Protein AF-A0A9Q5G9P8-F1 (afdb_monomer_lite)

Radius of gyration: 15.42 Å; chains: 1; bounding box: 28×15×44 Å

pLDDT: mean 72.59, std 16.67, range [34.06, 92.44]

Foldseek 3Di:
DDPPVLQDQDDQDDPVSQPVVDDPPGSVVVNVVSNVVNVVVVVVCVVVVVPDPDDDDDD

Secondary structure (DSSP, 8-state):
--S-GGGSPPPPPPTTTS-TTTPSSPHHHHHHHHHHHHHHHHHHHHHHTTS--------

Sequence (59 aa):
MSSIDSLQEPIPPGDYDCCESGCEPCVWDVYYADRAAWQKQQAAQKSAETKEDQSTEGD

Structure (mmCIF, N/CA/C/O backbone):
data_AF-A0A9Q5G9P8-F1
#
_entry.id   AF-A0A9Q5G9P8-F1
#
loop_
_atom_site.group_PDB
_atom_site.id
_atom_site.type_symbol
_atom_site.label_atom_id
_atom_site.label_alt_id
_atom_site.label_comp_id
_atom_site.label_asym_id
_atom_site.label_entity_id
_atom_site.label_seq_id
_atom_site.pdbx_PDB_ins_code
_atom_site.Cartn_x
_atom_site.Cartn_y
_atom_site.Cartn_z
_atom_site.occupancy
_atom_site.B_iso_or_equiv
_atom_site.auth_seq_id
_atom_site.auth_comp_id
_atom_site.auth_asym_id
_atom_site.auth_atom_id
_atom_site.pdbx_PDB_model_num
ATOM 1 N N . MET A 1 1 ? 16.478 -9.949 17.866 1.00 40.66 1 MET A N 1
ATOM 2 C CA . MET A 1 1 ? 16.422 -9.034 16.710 1.00 40.66 1 MET A CA 1
ATOM 3 C C . MET A 1 1 ? 15.017 -9.109 16.133 1.00 40.66 1 MET A C 1
ATOM 5 O O . MET A 1 1 ? 14.667 -10.109 15.528 1.00 40.66 1 MET A O 1
ATOM 9 N N . SER A 1 2 ? 14.229 -8.102 16.511 1.00 45.97 2 SER A N 1
ATOM 10 C CA . SER A 1 2 ? 12.956 -7.597 15.979 1.00 45.97 2 SER A CA 1
ATOM 11 C C . SER A 1 2 ? 11.951 -8.559 15.329 1.00 45.97 2 SER A C 1
ATOM 13 O O . SER A 1 2 ? 11.932 -8.723 14.118 1.00 45.97 2 SER A O 1
ATOM 15 N N . SER A 1 3 ? 11.004 -9.050 16.137 1.00 50.47 3 SER A N 1
ATOM 16 C CA . SER A 1 3 ? 9.675 -9.516 15.684 1.00 50.47 3 SER A CA 1
ATOM 17 C C . SER A 1 3 ? 8.636 -8.376 15.595 1.00 50.47 3 SER A C 1
ATOM 19 O O . SER A 1 3 ? 7.448 -8.645 15.474 1.00 50.47 3 SER A O 1
ATOM 21 N N . ILE A 1 4 ? 9.067 -7.109 15.686 1.00 56.41 4 ILE A N 1
ATOM 22 C CA . ILE A 1 4 ? 8.197 -5.910 15.686 1.00 56.41 4 ILE A CA 1
ATOM 23 C C . ILE A 1 4 ? 7.829 -5.465 14.257 1.00 56.41 4 ILE A C 1
ATOM 25 O O . ILE A 1 4 ? 6.848 -4.754 14.059 1.00 56.41 4 ILE A O 1
ATOM 29 N N . ASP A 1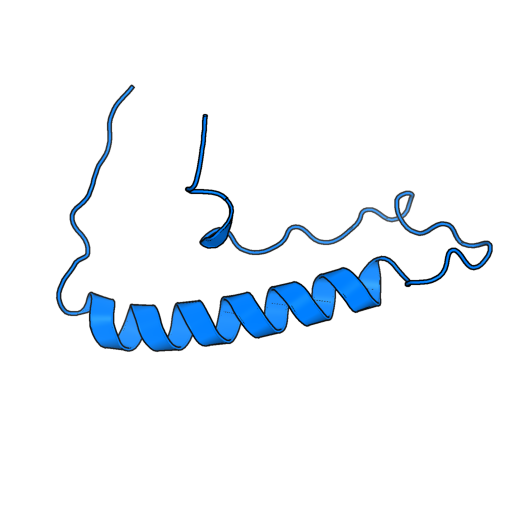 5 ? 8.569 -5.931 13.250 1.00 56.91 5 ASP A N 1
ATOM 30 C CA . ASP A 1 5 ? 8.426 -5.497 11.854 1.00 56.91 5 ASP A CA 1
ATOM 31 C C . ASP A 1 5 ? 7.022 -5.768 11.274 1.00 56.91 5 ASP A C 1
ATOM 33 O O . ASP A 1 5 ? 6.511 -5.002 10.466 1.00 56.91 5 ASP A O 1
ATOM 37 N N . SER A 1 6 ? 6.325 -6.795 11.774 1.00 57.81 6 SER A N 1
ATOM 38 C CA . SER A 1 6 ? 4.995 -7.191 11.286 1.00 57.81 6 SER A CA 1
ATOM 39 C C . SER A 1 6 ? 3.855 -6.220 11.636 1.00 57.81 6 SER A C 1
ATOM 41 O O . SER A 1 6 ? 2.764 -6.351 11.079 1.00 57.81 6 SER A O 1
ATOM 43 N N . LEU A 1 7 ? 4.076 -5.267 12.554 1.00 66.94 7 LEU A N 1
ATOM 44 C CA . LEU A 1 7 ? 3.085 -4.248 12.937 1.00 66.94 7 LEU A CA 1
ATOM 45 C C . LEU A 1 7 ? 3.285 -2.908 12.213 1.00 66.94 7 LEU A C 1
ATOM 47 O O . LEU A 1 7 ? 2.379 -2.069 12.214 1.00 66.94 7 LEU A O 1
ATOM 51 N N . GLN A 1 8 ? 4.450 -2.683 11.604 1.00 77.94 8 GLN A N 1
ATOM 52 C CA . GLN A 1 8 ? 4.756 -1.425 10.929 1.00 77.94 8 GLN A CA 1
ATOM 53 C C . GLN A 1 8 ? 4.042 -1.361 9.567 1.00 77.94 8 GLN A C 1
ATOM 55 O O . GLN A 1 8 ? 3.838 -2.385 8.915 1.00 77.94 8 GLN A O 1
ATOM 60 N N . GLU A 1 9 ? 3.628 -0.161 9.138 1.00 83.50 9 GLU A N 1
ATOM 61 C CA . GLU A 1 9 ? 3.085 0.018 7.784 1.00 83.50 9 GLU A CA 1
ATOM 62 C C . GLU A 1 9 ? 4.151 -0.400 6.762 1.00 83.50 9 GLU A C 1
ATOM 64 O O . GLU A 1 9 ? 5.298 0.040 6.895 1.00 83.50 9 GLU A O 1
ATOM 69 N N . PRO A 1 10 ? 3.810 -1.213 5.744 1.00 87.38 10 PRO A N 1
ATOM 70 C CA . PRO A 1 10 ? 4.767 -1.540 4.701 1.00 87.38 10 PRO A CA 1
ATOM 71 C C . PRO A 1 10 ? 5.230 -0.263 4.005 1.00 87.38 10 PRO A C 1
ATOM 73 O O . PRO A 1 10 ? 4.443 0.650 3.733 1.00 87.38 10 PRO A O 1
ATOM 76 N N . ILE A 1 11 ? 6.523 -0.209 3.708 1.00 87.06 11 ILE A N 1
ATOM 77 C CA . ILE A 1 11 ? 7.148 0.932 3.044 1.00 87.06 11 ILE A CA 1
ATOM 78 C C . ILE A 1 11 ? 6.934 0.772 1.534 1.00 87.06 11 ILE A C 1
ATOM 80 O O . ILE A 1 11 ? 7.172 -0.318 1.007 1.00 87.06 11 ILE A O 1
ATOM 84 N N . PRO A 1 12 ? 6.452 1.811 0.827 1.00 88.12 12 PRO A N 1
ATOM 85 C CA . PRO A 1 12 ? 6.290 1.735 -0.618 1.00 88.12 12 PRO A CA 1
ATOM 86 C C . PRO A 1 12 ? 7.648 1.517 -1.302 1.00 88.12 12 PRO A C 1
ATOM 88 O O . PRO A 1 12 ? 8.636 2.124 -0.878 1.00 88.12 12 PRO A O 1
ATOM 91 N N . PRO A 1 13 ? 7.708 0.682 -2.356 1.00 86.62 13 PRO A N 1
ATOM 92 C CA . PRO A 1 13 ? 8.933 0.501 -3.125 1.00 86.62 13 PRO A CA 1
ATOM 93 C C . PRO A 1 13 ? 9.351 1.829 -3.768 1.00 86.62 13 PRO A C 1
ATOM 95 O O . PRO A 1 13 ? 8.500 2.621 -4.183 1.00 86.62 13 PRO A O 1
ATOM 98 N N . GLY A 1 14 ? 10.660 2.082 -3.846 1.00 83.69 14 GLY A N 1
ATOM 99 C CA . GLY A 1 14 ? 11.177 3.252 -4.551 1.00 83.69 14 GLY A CA 1
ATOM 100 C C . GLY A 1 14 ? 11.016 3.126 -6.067 1.00 83.69 14 GLY A C 1
ATOM 101 O O . GLY A 1 14 ? 10.844 2.030 -6.601 1.00 83.69 14 GLY A O 1
ATOM 102 N N . ASP A 1 15 ? 11.143 4.240 -6.792 1.00 76.81 15 ASP A N 1
ATOM 103 C CA . ASP A 1 15 ? 11.048 4.247 -8.262 1.00 76.81 15 ASP A CA 1
ATOM 104 C C . ASP A 1 15 ? 12.055 3.287 -8.931 1.00 76.81 15 ASP A C 1
ATOM 106 O O . ASP A 1 15 ? 11.763 2.712 -9.974 1.00 76.81 15 ASP A O 1
ATOM 110 N N . TYR A 1 16 ? 13.210 3.057 -8.294 1.00 78.06 16 TYR A N 1
ATOM 111 C CA . TYR A 1 16 ? 14.259 2.141 -8.761 1.00 78.06 16 TYR A CA 1
ATOM 112 C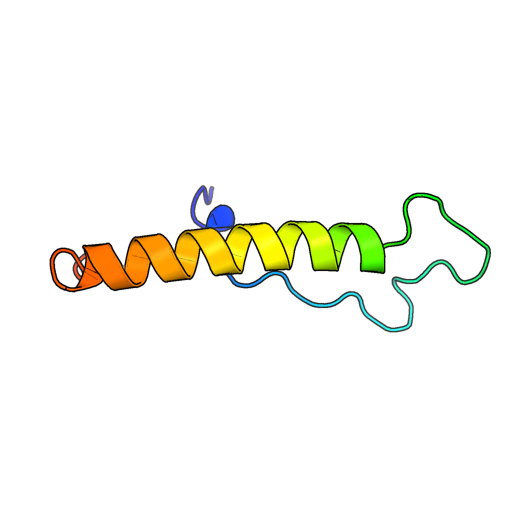 C . TYR A 1 16 ? 14.142 0.704 -8.217 1.00 78.06 16 TYR A C 1
ATOM 114 O O . TYR A 1 16 ? 14.871 -0.171 -8.680 1.00 78.06 16 TYR A O 1
ATOM 122 N N . ASP A 1 17 ? 13.256 0.444 -7.245 1.00 79.31 17 ASP A N 1
ATOM 123 C CA . ASP A 1 17 ? 12.943 -0.923 -6.785 1.00 79.31 17 ASP A CA 1
ATOM 124 C C . ASP A 1 17 ? 12.063 -1.655 -7.800 1.00 79.31 17 ASP A C 1
ATOM 126 O O . ASP A 1 17 ? 12.085 -2.884 -7.905 1.00 79.31 17 ASP A O 1
ATOM 130 N N . CYS A 1 18 ? 11.290 -0.896 -8.581 1.00 77.62 18 CYS A N 1
ATOM 131 C CA . CYS A 1 18 ? 10.574 -1.445 -9.711 1.00 77.62 18 CYS A CA 1
ATOM 132 C C . CYS A 1 18 ? 11.582 -1.794 -10.807 1.00 77.62 18 CYS A C 1
ATOM 134 O O . CYS A 1 18 ? 12.079 -0.942 -11.536 1.00 77.62 18 CYS A O 1
ATOM 136 N N . CYS A 1 19 ? 11.872 -3.083 -10.937 1.00 70.56 19 CYS A N 1
ATOM 137 C CA . CYS A 1 19 ? 12.534 -3.652 -12.098 1.00 70.56 19 CYS A CA 1
ATOM 138 C C . CYS A 1 19 ? 11.608 -3.458 -13.316 1.00 70.56 19 CYS A C 1
ATOM 140 O O . CYS A 1 19 ? 10.833 -4.346 -13.672 1.00 70.56 19 CYS A O 1
ATOM 142 N N . GLU A 1 20 ? 11.683 -2.279 -13.950 1.00 68.00 20 GLU A N 1
ATOM 143 C CA . GLU A 1 20 ? 10.884 -1.803 -15.103 1.00 68.00 20 GLU A CA 1
ATOM 144 C C . GLU A 1 20 ? 10.909 -2.750 -16.326 1.00 68.00 20 GLU A C 1
ATOM 146 O O . GLU A 1 20 ? 10.267 -2.501 -17.342 1.00 68.00 20 GLU A O 1
ATOM 151 N N . SER A 1 21 ? 11.665 -3.847 -16.240 1.00 71.81 21 SER A N 1
ATOM 152 C CA . SER A 1 21 ? 11.805 -4.906 -17.242 1.00 71.81 21 SER A CA 1
ATOM 153 C C . SER A 1 21 ? 10.974 -6.167 -16.950 1.00 71.81 21 SER A C 1
ATOM 155 O O . SER A 1 21 ? 11.142 -7.163 -17.649 1.00 71.81 21 SER A O 1
ATOM 157 N N . GLY A 1 22 ? 10.074 -6.146 -15.959 1.00 67.75 22 GLY A N 1
ATOM 158 C CA . GLY A 1 22 ? 9.109 -7.231 -15.734 1.00 67.75 22 GLY A CA 1
ATOM 159 C C . GLY A 1 22 ? 9.572 -8.303 -14.751 1.00 67.75 22 GLY A C 1
ATOM 160 O O . GLY A 1 22 ? 9.367 -9.490 -14.993 1.00 67.75 22 GLY A O 1
ATOM 161 N N . CYS A 1 23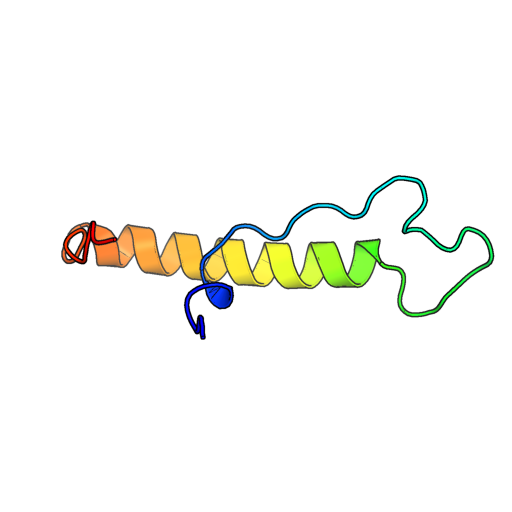 ? 10.198 -7.910 -13.638 1.00 72.12 23 CYS A N 1
ATOM 162 C CA . CYS A 1 23 ? 10.391 -8.851 -12.540 1.00 72.12 23 CYS A CA 1
ATOM 163 C C . CYS A 1 23 ? 9.015 -9.251 -11.968 1.00 72.12 23 CYS A C 1
ATOM 165 O O . CYS A 1 23 ? 8.285 -8.405 -11.454 1.00 72.12 23 CYS A O 1
ATOM 167 N N . GLU A 1 24 ? 8.659 -10.532 -12.084 1.00 77.12 24 GLU A N 1
ATOM 168 C CA . GLU A 1 24 ? 7.453 -11.111 -11.488 1.00 77.12 24 GLU A CA 1
ATOM 169 C C . GLU A 1 24 ? 7.818 -11.863 -10.195 1.00 77.12 24 GLU A C 1
ATOM 171 O O . GLU A 1 24 ? 8.713 -12.716 -10.224 1.00 77.12 24 GLU A O 1
ATOM 176 N N . PRO A 1 25 ? 7.135 -11.587 -9.065 1.00 75.38 25 PRO A N 1
ATOM 177 C CA . PRO A 1 25 ? 5.993 -10.675 -8.909 1.00 75.38 25 PRO A CA 1
ATOM 178 C C . PRO A 1 25 ? 6.397 -9.190 -8.884 1.00 75.38 25 PRO A C 1
ATOM 180 O O . PRO A 1 25 ? 7.467 -8.838 -8.387 1.00 75.38 25 PRO A O 1
ATOM 183 N N . CYS A 1 26 ? 5.518 -8.314 -9.385 1.00 84.69 26 CYS A N 1
ATOM 184 C CA . CYS A 1 26 ? 5.732 -6.870 -9.324 1.00 84.69 26 CYS A CA 1
ATOM 185 C C . CYS A 1 26 ? 5.844 -6.426 -7.860 1.00 84.69 26 CYS A C 1
ATOM 187 O O . CYS A 1 26 ? 5.024 -6.802 -7.020 1.00 84.69 26 CYS A O 1
ATOM 189 N N . VAL A 1 27 ? 6.827 -5.579 -7.554 1.00 86.44 27 VAL A N 1
ATOM 190 C CA . VAL A 1 27 ? 7.043 -5.052 -6.194 1.00 86.44 27 VAL A CA 1
ATOM 191 C C . VAL A 1 27 ? 5.803 -4.343 -5.639 1.00 86.44 27 VAL A C 1
ATOM 193 O O . VAL A 1 27 ? 5.535 -4.398 -4.441 1.00 86.44 27 VAL A O 1
ATOM 196 N N . TRP A 1 28 ? 4.996 -3.746 -6.519 1.00 87.44 28 TRP A N 1
ATOM 197 C CA . TRP A 1 28 ? 3.726 -3.123 -6.157 1.00 87.44 28 TRP A CA 1
ATOM 198 C C . TRP A 1 28 ? 2.657 -4.136 -5.749 1.00 87.44 28 TRP A C 1
ATOM 200 O O . TRP A 1 28 ? 1.900 -3.864 -4.820 1.00 87.44 28 TRP A O 1
ATOM 210 N N . ASP A 1 29 ? 2.607 -5.307 -6.385 1.00 88.69 29 ASP A N 1
ATOM 211 C CA . ASP A 1 29 ? 1.639 -6.349 -6.027 1.00 88.69 29 ASP A CA 1
ATOM 212 C C . ASP A 1 29 ? 1.907 -6.869 -4.612 1.00 88.69 29 ASP A C 1
ATOM 214 O O . ASP A 1 29 ? 0.981 -6.998 -3.807 1.00 88.69 29 ASP A O 1
ATOM 218 N N . VAL A 1 30 ? 3.186 -7.097 -4.292 1.00 87.94 30 VAL A N 1
ATOM 219 C CA . VAL A 1 30 ? 3.627 -7.496 -2.948 1.00 87.94 30 VAL A CA 1
ATOM 220 C C . VAL A 1 30 ? 3.280 -6.403 -1.937 1.00 87.94 30 VAL A C 1
ATOM 222 O O . VAL A 1 30 ? 2.599 -6.670 -0.948 1.00 87.94 30 VAL A O 1
ATOM 225 N N . TYR A 1 31 ? 3.635 -5.150 -2.238 1.00 90.44 31 TYR A N 1
ATOM 226 C CA . TYR A 1 31 ? 3.329 -4.006 -1.381 1.00 90.44 31 TYR A CA 1
ATOM 227 C C . TYR A 1 31 ? 1.831 -3.877 -1.071 1.00 90.44 31 TYR A C 1
ATOM 229 O O . TYR A 1 31 ? 1.444 -3.697 0.085 1.00 90.44 31 TYR A O 1
ATOM 237 N N . TYR A 1 32 ? 0.959 -3.979 -2.079 1.00 90.94 32 TYR A N 1
ATOM 238 C CA . TYR A 1 32 ? -0.482 -3.863 -1.860 1.00 90.94 32 TYR A CA 1
ATOM 239 C C . TYR A 1 32 ? -1.053 -5.040 -1.068 1.00 90.94 32 TYR A C 1
ATOM 241 O O . TYR A 1 32 ? -1.950 -4.829 -0.243 1.00 90.94 32 TYR A O 1
ATOM 249 N N . ALA A 1 33 ? -0.538 -6.253 -1.279 1.00 91.62 33 ALA A N 1
ATOM 250 C CA . ALA A 1 33 ? -0.923 -7.422 -0.497 1.00 91.62 33 ALA A CA 1
ATOM 251 C C . ALA A 1 33 ? -0.567 -7.2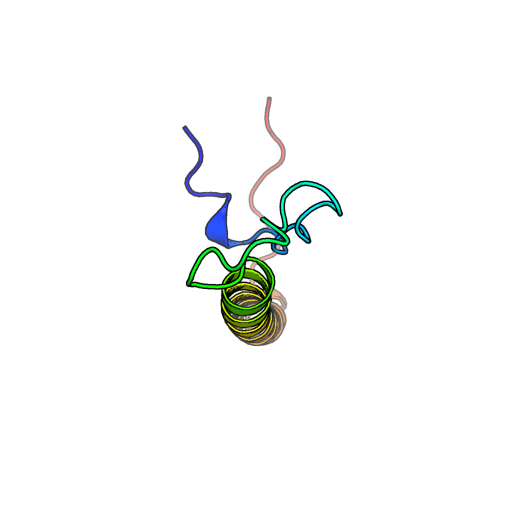36 0.988 1.00 91.62 33 ALA A C 1
ATOM 253 O O . ALA A 1 33 ? -1.438 -7.383 1.856 1.00 91.62 33 ALA A O 1
ATOM 254 N N . ASP A 1 34 ? 0.665 -6.813 1.269 1.00 90.19 34 ASP A N 1
ATOM 255 C CA . ASP A 1 34 ? 1.150 -6.567 2.627 1.00 90.19 34 ASP A CA 1
ATOM 256 C C . ASP A 1 34 ? 0.394 -5.409 3.283 1.00 90.19 34 ASP A C 1
ATOM 258 O O . ASP A 1 34 ? -0.057 -5.509 4.427 1.00 90.19 34 ASP A O 1
ATOM 262 N N . ARG A 1 35 ? 0.127 -4.330 2.536 1.00 91.75 35 ARG A N 1
ATOM 263 C CA . ARG A 1 35 ? -0.630 -3.176 3.041 1.00 91.75 35 ARG A CA 1
ATOM 264 C C . ARG A 1 35 ? -2.075 -3.531 3.358 1.00 91.75 35 ARG A C 1
ATOM 266 O O . ARG A 1 35 ? -2.651 -3.001 4.310 1.00 91.75 35 ARG A O 1
ATOM 273 N N . ALA A 1 36 ? -2.692 -4.412 2.576 1.00 92.44 36 ALA A N 1
ATOM 274 C CA . ALA A 1 36 ? -4.035 -4.902 2.860 1.00 92.44 36 ALA A CA 1
ATOM 275 C C . ALA A 1 36 ? -4.059 -5.770 4.129 1.00 92.44 36 ALA A C 1
ATOM 277 O O . ALA A 1 36 ? -4.988 -5.653 4.933 1.00 92.44 36 ALA A O 1
ATOM 278 N N . ALA A 1 37 ? -3.046 -6.617 4.333 1.00 90.31 37 ALA A N 1
ATOM 279 C CA . ALA A 1 37 ? -2.897 -7.399 5.558 1.00 90.31 37 ALA A CA 1
ATOM 280 C C . ALA A 1 37 ? -2.669 -6.495 6.779 1.00 90.31 37 ALA A C 1
ATOM 282 O O . ALA A 1 37 ? -3.344 -6.659 7.796 1.00 90.31 37 ALA A O 1
ATOM 283 N N . TRP A 1 38 ? -1.790 -5.500 6.662 1.00 89.50 38 TRP A N 1
ATOM 284 C CA . TRP A 1 38 ? -1.529 -4.521 7.713 1.00 89.50 38 TRP A CA 1
ATOM 285 C C . TRP A 1 38 ? -2.779 -3.718 8.082 1.00 89.50 38 TRP A C 1
ATOM 287 O O . TRP A 1 38 ? -3.107 -3.616 9.257 1.00 89.50 38 TRP A O 1
ATOM 297 N N . GLN A 1 39 ? -3.553 -3.230 7.106 1.00 89.12 39 GLN A N 1
ATOM 298 C CA . GLN A 1 39 ? -4.799 -2.503 7.386 1.00 89.12 39 GLN A CA 1
ATOM 299 C C . GLN A 1 39 ? -5.817 -3.353 8.157 1.00 89.12 39 GLN A C 1
ATOM 301 O O . GLN A 1 39 ? -6.474 -2.853 9.069 1.00 89.12 39 GLN A O 1
ATOM 306 N N . LYS A 1 40 ? -5.941 -4.645 7.822 1.00 90.19 40 LYS A N 1
ATOM 307 C CA . LYS A 1 40 ? -6.812 -5.576 8.559 1.00 90.19 40 LYS A CA 1
ATOM 308 C C . LYS A 1 40 ? -6.332 -5.770 9.994 1.00 90.19 40 LYS A C 1
ATOM 310 O O . LYS A 1 40 ? -7.149 -5.744 10.911 1.00 90.19 40 LYS A O 1
ATOM 315 N N . GLN A 1 41 ? -5.024 -5.934 10.179 1.00 85.94 41 GLN A N 1
ATOM 316 C CA . GLN A 1 41 ? -4.415 -6.055 11.501 1.00 85.94 41 GLN A CA 1
ATOM 317 C C . GLN A 1 41 ? -4.600 -4.772 12.313 1.00 85.94 41 GLN A C 1
ATOM 319 O O . GLN A 1 41 ? -5.078 -4.851 13.432 1.00 85.94 41 GLN A O 1
ATOM 324 N N . GLN A 1 42 ? -4.355 -3.596 11.736 1.00 85.31 42 GLN A N 1
ATOM 325 C CA . GLN A 1 42 ? -4.603 -2.301 12.373 1.00 85.31 42 GLN A CA 1
ATOM 326 C C . GLN A 1 42 ? -6.070 -2.092 12.750 1.00 85.31 42 GLN A C 1
ATOM 328 O O . GLN A 1 42 ? -6.356 -1.565 13.818 1.00 85.31 42 GLN A O 1
ATOM 333 N N . ALA A 1 43 ? -7.018 -2.500 11.906 1.00 86.00 43 ALA A N 1
ATOM 334 C CA . ALA A 1 43 ? -8.438 -2.403 12.235 1.00 86.00 43 ALA A CA 1
ATOM 335 C C . ALA A 1 43 ? -8.821 -3.333 13.403 1.00 86.00 43 ALA A C 1
ATOM 337 O O . ALA A 1 43 ? -9.583 -2.936 14.289 1.00 86.00 43 ALA A O 1
ATOM 338 N N . ALA A 1 44 ? -8.271 -4.552 13.428 1.00 83.62 44 ALA A N 1
ATOM 339 C CA . ALA A 1 44 ? -8.450 -5.493 14.532 1.00 83.62 44 ALA A CA 1
ATOM 340 C C . ALA A 1 44 ? -7.778 -4.991 15.822 1.00 83.62 44 ALA A C 1
ATOM 342 O O . ALA A 1 44 ? -8.407 -5.012 16.879 1.00 83.62 44 ALA A O 1
ATOM 343 N N . GLN A 1 45 ? -6.556 -4.464 15.712 1.00 78.75 45 GLN A N 1
ATOM 344 C CA . GLN A 1 45 ? -5.793 -3.857 16.798 1.00 78.75 45 GLN A CA 1
ATOM 345 C C . GLN A 1 45 ? -6.523 -2.636 1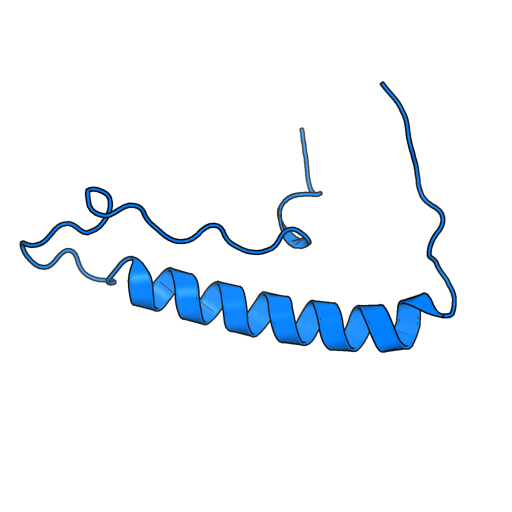7.335 1.00 78.75 45 GLN A C 1
ATOM 347 O O . GLN A 1 45 ? -6.881 -2.685 18.486 1.00 78.75 45 GLN A O 1
ATOM 352 N N . LYS A 1 46 ? -6.911 -1.623 16.548 1.00 74.00 46 LYS A N 1
ATOM 353 C CA . LYS A 1 46 ? -7.693 -0.463 17.045 1.00 74.00 46 LYS A CA 1
ATOM 354 C C . LYS A 1 46 ? -8.966 -0.849 17.797 1.00 74.00 46 LYS A C 1
ATOM 356 O O . LYS A 1 46 ? -9.361 -0.173 18.743 1.00 74.00 46 LYS A O 1
ATOM 361 N N . SER A 1 47 ? -9.605 -1.941 17.383 1.00 68.19 47 SER A N 1
ATOM 362 C CA . SER A 1 47 ? -10.776 -2.487 18.076 1.00 68.19 47 SER A CA 1
ATOM 363 C C . SER A 1 47 ? -10.409 -3.148 19.418 1.00 68.19 47 SER A C 1
ATOM 365 O O . SER A 1 47 ? -11.218 -3.139 20.343 1.00 68.19 47 SER A O 1
ATOM 367 N N . ALA A 1 48 ? -9.193 -3.686 19.543 1.00 62.78 48 ALA A N 1
ATOM 368 C CA . ALA A 1 48 ? -8.614 -4.269 20.757 1.00 62.78 48 ALA A CA 1
ATOM 369 C C . ALA A 1 48 ? -7.801 -3.268 21.622 1.00 62.78 48 ALA A C 1
ATOM 371 O O . ALA A 1 48 ? -7.714 -3.432 22.834 1.00 62.78 48 ALA A O 1
ATOM 372 N N . GLU A 1 49 ? -7.267 -2.195 21.036 1.00 54.19 49 GLU A N 1
ATOM 373 C CA . GLU A 1 49 ? -6.308 -1.211 21.573 1.00 54.19 49 GLU A CA 1
ATOM 374 C C . GLU A 1 49 ? -6.994 -0.146 22.434 1.00 54.19 49 GLU A C 1
ATOM 376 O O . GLU A 1 49 ? -6.348 0.562 23.195 1.00 54.19 49 GLU A O 1
ATOM 381 N N . THR A 1 50 ? -8.332 -0.151 22.482 1.00 54.22 50 THR A N 1
ATOM 382 C CA . THR A 1 50 ? -9.042 0.398 23.653 1.00 54.22 50 THR A CA 1
ATOM 383 C C . THR A 1 50 ? -8.628 -0.319 24.956 1.00 54.22 50 THR A C 1
ATOM 385 O O . THR A 1 50 ? -8.969 0.149 26.041 1.00 54.22 50 THR A O 1
ATOM 388 N N . LYS A 1 51 ? -7.883 -1.438 24.894 1.00 51.12 51 LYS A N 1
ATOM 389 C CA . LYS A 1 51 ? -7.456 -2.189 26.075 1.00 51.12 51 LYS A CA 1
ATOM 390 C C . LYS A 1 51 ? -5.947 -2.346 26.294 1.00 51.12 51 LYS A C 1
ATOM 392 O O . LYS A 1 51 ? -5.592 -2.575 27.444 1.00 51.12 51 LYS A O 1
ATOM 397 N N . GLU A 1 52 ? -5.068 -2.211 25.301 1.00 51.72 52 GLU A N 1
ATOM 398 C CA . GLU A 1 52 ? -3.646 -2.583 25.473 1.00 51.72 52 GLU A CA 1
ATOM 399 C C . GLU A 1 52 ? -2.654 -1.674 24.715 1.00 51.72 52 GLU A C 1
ATOM 401 O O . GLU A 1 52 ? -1.745 -2.158 24.055 1.00 51.72 52 GLU A O 1
ATOM 406 N N . ASP A 1 53 ? -2.778 -0.348 24.843 1.00 45.38 53 ASP A N 1
ATOM 407 C CA . ASP A 1 53 ? -1.659 0.578 24.578 1.00 45.38 53 ASP A CA 1
ATOM 408 C C . ASP A 1 53 ? -0.824 0.736 25.862 1.00 45.38 53 ASP A C 1
ATOM 410 O O . ASP A 1 53 ? -0.938 1.708 26.601 1.00 45.38 53 ASP A O 1
ATOM 414 N N . GLN A 1 54 ? -0.072 -0.309 26.211 1.00 52.19 54 GLN A N 1
ATOM 415 C CA . GLN A 1 54 ? 1.072 -0.241 27.126 1.00 52.19 54 GLN A CA 1
ATOM 416 C C . GLN A 1 54 ? 1.975 -1.442 26.868 1.00 52.19 54 GLN A C 1
ATOM 418 O O . GLN A 1 54 ? 1.792 -2.497 27.470 1.00 52.19 54 GLN A O 1
ATOM 423 N N . SER A 1 55 ? 2.955 -1.271 25.982 1.00 44.69 55 SER A N 1
ATOM 424 C CA . SER A 1 55 ? 4.2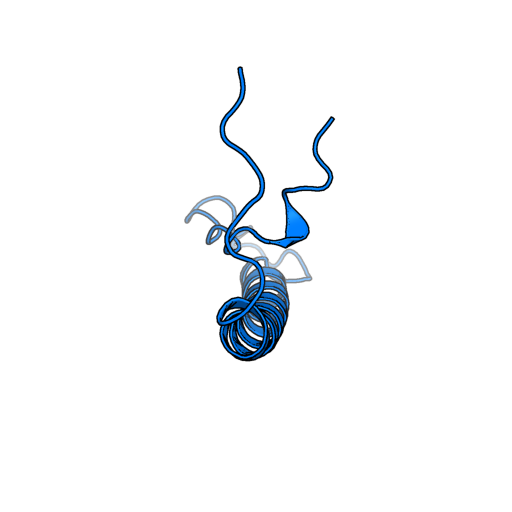95 -1.875 26.047 1.00 44.69 55 SER A CA 1
ATOM 425 C C . SER A 1 55 ? 5.114 -1.356 24.859 1.00 44.69 55 SER A C 1
ATOM 427 O O . SER A 1 55 ? 4.697 -1.557 23.730 1.00 44.69 55 SER A O 1
ATOM 429 N N . THR A 1 56 ? 6.277 -0.723 24.943 1.00 38.41 56 THR A N 1
ATOM 430 C CA . THR A 1 56 ? 7.100 -0.142 26.008 1.00 38.41 56 THR A CA 1
ATOM 431 C C . THR A 1 56 ? 8.170 0.673 25.267 1.00 38.41 56 THR A C 1
ATOM 433 O O . THR A 1 56 ? 8.787 0.166 24.331 1.00 38.41 56 THR A O 1
ATOM 436 N N . GLU A 1 57 ? 8.407 1.904 25.702 1.00 59.00 57 GLU A N 1
ATOM 437 C CA . GLU A 1 57 ? 9.672 2.635 25.547 1.00 59.00 57 GLU A CA 1
ATOM 438 C C . GLU A 1 57 ? 10.839 1.804 26.143 1.00 59.00 57 GLU A C 1
ATOM 440 O O . GLU A 1 57 ? 10.641 1.168 27.181 1.00 59.00 57 GLU A O 1
ATOM 445 N N . GLY A 1 58 ? 12.036 1.782 25.529 1.00 47.59 58 GLY A N 1
ATOM 446 C CA . GLY A 1 58 ? 13.233 1.203 26.167 1.00 47.59 58 GLY A CA 1
ATOM 447 C C . GLY A 1 58 ? 14.425 0.848 25.259 1.00 47.59 58 GLY A C 1
ATOM 448 O O . GLY A 1 58 ? 14.424 -0.232 24.674 1.00 47.59 58 GLY A O 1
ATOM 449 N N . ASP A 1 59 ? 15.439 1.727 25.300 1.00 34.06 59 ASP A N 1
ATOM 450 C CA . ASP A 1 59 ? 16.853 1.651 24.840 1.00 34.06 59 ASP A CA 1
ATOM 451 C C . ASP A 1 59 ? 17.165 1.780 23.333 1.00 34.06 59 ASP A C 1
ATOM 453 O O . ASP A 1 59 ? 17.085 0.785 22.577 1.00 34.06 59 ASP A O 1
#